Protein AF-A0A9P0N8M9-F1 (afdb_monomer)

Foldseek 3Di:
DFDKAEWEWFADDPPDWIKIKIDGQQFQKIKIATCVQVPPCVCVVPVPRDPVRIDIQPEGHPAGWGYWYADNQQKIWIFGQVQTFIKIARPVDRPYPVRIDTPGGDNPFRNHQNYWDWDQDPVRDTDIDTDHDNPVD

Nearest PDB structures (foldseek):
  5yyl-assembly1_A-2  TM=7.632E-01  e=1.002E-07  Apis mellifera
  5yyl-assembly1_B-2  TM=8.177E-01  e=3.629E-07  Apis mellifera
  7asd-assembly1_AA  TM=7.882E-01  e=1.567E-07  Apis mellifera
  6qsd-assembly1_A  TM=7.504E-01  e=6.116E-02  synthetic construct
  3wwa-assembly1_A  TM=5.735E-01  e=1.012E-01  unclassified

Structure (mmCIF, N/CA/C/O backbone):
data_AF-A0A9P0N8M9-F1
#
_entry.id   AF-A0A9P0N8M9-F1
#
loop_
_atom_site.group_PDB
_atom_site.id
_atom_site.type_symbol
_atom_site.label_atom_id
_atom_site.label_alt_id
_atom_site.label_comp_id
_atom_site.label_asym_id
_atom_site.label_entity_id
_atom_site.label_seq_id
_atom_site.pdbx_PDB_ins_code
_atom_site.Cartn_x
_atom_site.Cartn_y
_atom_site.Cartn_z
_atom_site.occupancy
_atom_site.B_iso_or_equiv
_atom_site.auth_seq_id
_atom_site.auth_comp_id
_atom_site.auth_asym_id
_atom_site.auth_atom_id
_atom_site.pdbx_PDB_model_num
ATOM 1 N N . MET A 1 1 ? 17.961 -6.846 11.652 1.00 49.44 1 MET A N 1
ATOM 2 C CA . MET A 1 1 ? 17.632 -6.355 10.301 1.00 49.44 1 MET A CA 1
ATOM 3 C C . MET A 1 1 ? 16.451 -7.186 9.853 1.00 49.44 1 MET A C 1
ATOM 5 O O . MET A 1 1 ? 16.606 -8.399 9.818 1.00 49.44 1 MET A O 1
ATOM 9 N N . ASP A 1 2 ? 15.280 -6.575 9.677 1.00 77.62 2 ASP A N 1
ATOM 10 C CA . ASP A 1 2 ? 14.119 -7.294 9.139 1.00 77.62 2 ASP A CA 1
ATOM 11 C C . ASP A 1 2 ? 14.121 -7.219 7.605 1.00 77.62 2 ASP A C 1
ATOM 13 O O . ASP A 1 2 ? 14.750 -6.324 7.030 1.00 77.62 2 ASP A O 1
ATOM 17 N N . GLY A 1 3 ? 13.477 -8.185 6.956 1.00 89.75 3 GLY A N 1
ATOM 18 C CA . GLY A 1 3 ? 13.357 -8.272 5.502 1.00 89.75 3 GLY A CA 1
ATOM 19 C C . GLY A 1 3 ? 12.191 -7.450 4.950 1.00 89.75 3 GLY A C 1
ATOM 20 O O . GLY A 1 3 ? 11.435 -6.825 5.691 1.00 89.75 3 GLY A O 1
ATOM 21 N N . VAL A 1 4 ? 12.036 -7.463 3.624 1.00 94.75 4 VAL A N 1
ATOM 22 C CA . VAL A 1 4 ? 10.835 -6.931 2.958 1.00 94.75 4 VAL A CA 1
ATOM 23 C C . VAL A 1 4 ? 9.612 -7.726 3.422 1.00 94.75 4 VAL A C 1
ATOM 25 O O . VAL A 1 4 ? 9.651 -8.957 3.421 1.00 94.75 4 VAL A O 1
ATOM 28 N N . LEU A 1 5 ? 8.539 -7.028 3.802 1.00 94.75 5 LEU A N 1
ATOM 29 C CA . LEU A 1 5 ? 7.301 -7.630 4.299 1.00 94.75 5 LEU A CA 1
ATOM 30 C C . LEU A 1 5 ? 6.072 -7.125 3.532 1.00 94.75 5 LEU A C 1
ATOM 32 O O . LEU A 1 5 ? 5.384 -7.919 2.890 1.00 94.75 5 LEU A O 1
ATOM 36 N N . GLY A 1 6 ? 5.790 -5.825 3.615 1.00 96.38 6 GLY A N 1
ATOM 37 C CA . GLY A 1 6 ? 4.656 -5.197 2.945 1.00 96.38 6 GLY A CA 1
ATOM 38 C C . GLY A 1 6 ? 4.944 -5.044 1.460 1.00 96.38 6 GLY A C 1
ATOM 39 O O . GLY A 1 6 ? 6.044 -4.631 1.095 1.00 96.38 6 GLY A O 1
ATOM 40 N N . MET A 1 7 ? 3.986 -5.430 0.615 1.00 98.12 7 MET A N 1
ATOM 41 C CA . MET A 1 7 ? 4.080 -5.297 -0.837 1.00 98.12 7 MET A CA 1
ATOM 42 C C . MET A 1 7 ? 2.705 -5.054 -1.461 1.00 98.12 7 MET A C 1
ATOM 44 O O . MET A 1 7 ? 1.783 -5.852 -1.257 1.00 98.12 7 MET A O 1
ATOM 48 N N . ALA A 1 8 ? 2.597 -4.043 -2.319 1.00 98.38 8 ALA A N 1
ATOM 49 C CA . ALA A 1 8 ? 1.410 -3.785 -3.126 1.00 98.38 8 ALA A CA 1
ATOM 50 C C . ALA A 1 8 ? 1.761 -3.422 -4.574 1.00 98.38 8 ALA A C 1
ATOM 52 O O . ALA A 1 8 ? 2.679 -2.657 -4.859 1.00 98.38 8 ALA A O 1
ATOM 53 N N . LEU A 1 9 ? 1.002 -3.966 -5.524 1.00 98.19 9 LEU A N 1
ATOM 54 C CA . LEU A 1 9 ? 1.148 -3.637 -6.941 1.00 98.19 9 LEU A CA 1
ATOM 55 C C . LEU A 1 9 ? 0.220 -2.485 -7.313 1.00 98.19 9 LEU A C 1
ATOM 57 O O . LEU A 1 9 ? -0.958 -2.513 -6.969 1.00 98.19 9 LEU A O 1
ATOM 61 N N . SER A 1 10 ? 0.726 -1.527 -8.088 1.00 98.25 10 SER A N 1
ATOM 62 C CA . SER A 1 10 ? -0.105 -0.493 -8.705 1.00 98.25 10 SER A CA 1
ATOM 63 C C . SER A 1 10 ? -1.195 -1.114 -9.596 1.00 98.25 10 SER A C 1
ATOM 65 O O . SER A 1 10 ? -1.011 -2.234 -10.102 1.00 98.25 10 SER A O 1
ATOM 67 N N . PRO A 1 11 ? -2.291 -0.389 -9.890 1.00 97.00 11 PRO A N 1
ATOM 68 C CA . PRO A 1 11 ? -3.354 -0.915 -10.735 1.00 97.00 11 PRO A CA 1
ATOM 69 C C . PRO A 1 11 ? -2.828 -1.330 -12.110 1.00 97.00 11 PRO A C 1
ATOM 71 O O . PRO A 1 11 ? -1.945 -0.686 -12.694 1.00 97.00 11 PRO A O 1
ATOM 74 N N . TYR A 1 12 ? -3.381 -2.417 -12.641 1.00 94.56 12 TYR A N 1
ATOM 75 C CA . TYR A 1 12 ? -3.046 -2.873 -13.981 1.00 94.56 12 TYR A CA 1
ATOM 76 C C . TYR A 1 12 ? -3.672 -1.956 -15.032 1.00 94.56 12 TYR A C 1
ATOM 78 O O . TYR A 1 12 ? -4.881 -1.744 -15.045 1.00 94.56 12 TYR A O 1
ATOM 86 N N . HIS A 1 13 ? -2.841 -1.476 -15.952 1.00 92.81 13 HIS A N 1
ATOM 87 C CA . HIS A 1 13 ? -3.271 -0.724 -17.121 1.00 92.81 13 HIS A CA 1
ATOM 88 C C . HIS A 1 13 ? -2.747 -1.441 -18.372 1.00 92.81 13 HIS A C 1
ATOM 90 O O . HIS A 1 13 ? -1.535 -1.661 -18.466 1.00 92.81 13 HIS A O 1
ATOM 96 N N . PRO A 1 14 ? -3.610 -1.817 -19.336 1.00 94.38 14 PRO A N 1
ATOM 97 C CA . PRO A 1 14 ? -3.173 -2.487 -20.556 1.00 94.38 14 PRO A CA 1
ATOM 98 C C . PRO A 1 14 ? -2.041 -1.731 -21.261 1.00 94.38 14 PRO A C 1
ATOM 100 O O . PRO A 1 14 ? -2.126 -0.523 -21.481 1.00 94.38 14 PRO A O 1
ATOM 103 N N . GLY A 1 15 ? -0.969 -2.448 -21.603 1.00 92.06 15 GLY A N 1
ATOM 104 C CA . GLY A 1 15 ? 0.199 -1.882 -22.286 1.00 92.06 15 GLY A CA 1
ATOM 105 C C . GLY A 1 15 ? 1.139 -1.046 -21.408 1.00 92.06 15 GLY A C 1
ATOM 106 O O . GLY A 1 15 ? 2.068 -0.450 -21.947 1.00 92.06 15 GLY A O 1
ATOM 107 N N . ARG A 1 16 ? 0.932 -0.992 -20.085 1.00 93.25 16 ARG A N 1
ATOM 108 C CA . ARG A 1 16 ? 1.842 -0.328 -19.141 1.00 93.25 16 ARG A CA 1
ATOM 109 C C . ARG A 1 16 ? 2.391 -1.312 -18.118 1.00 93.25 16 ARG A C 1
ATOM 111 O O . ARG A 1 16 ? 1.686 -2.209 -17.654 1.00 93.25 16 ARG A O 1
ATOM 118 N N . ASP A 1 17 ? 3.644 -1.101 -17.740 1.00 94.75 17 ASP A N 1
ATOM 119 C CA . ASP A 1 17 ? 4.226 -1.793 -16.600 1.00 94.75 17 ASP A CA 1
ATOM 120 C C . ASP A 1 17 ? 3.635 -1.280 -15.289 1.00 94.75 17 ASP A C 1
ATOM 122 O O . ASP A 1 17 ? 3.113 -0.167 -15.201 1.00 94.75 17 ASP A O 1
ATOM 126 N N . ARG A 1 18 ? 3.708 -2.127 -14.263 1.00 96.50 18 ARG A N 1
ATOM 127 C CA . ARG A 1 18 ? 3.244 -1.797 -12.917 1.00 96.50 18 ARG A CA 1
ATOM 128 C C . ARG A 1 18 ? 4.408 -1.394 -12.035 1.00 96.50 18 ARG A C 1
ATOM 130 O O . ARG A 1 18 ? 5.541 -1.828 -12.256 1.00 96.50 18 ARG A O 1
ATOM 137 N N . PHE A 1 19 ? 4.096 -0.648 -10.994 1.00 98.12 19 PHE A N 1
ATOM 138 C CA . PHE A 1 19 ? 4.995 -0.408 -9.883 1.00 98.12 19 PHE A CA 1
ATOM 139 C C . PHE A 1 19 ? 4.702 -1.398 -8.759 1.00 98.12 19 PHE A C 1
ATOM 141 O O . PHE A 1 19 ? 3.542 -1.725 -8.506 1.00 98.12 19 PHE A O 1
ATOM 148 N N . LEU A 1 20 ? 5.753 -1.901 -8.120 1.00 98.44 20 LEU A N 1
ATOM 149 C CA . LEU A 1 20 ? 5.670 -2.625 -6.859 1.00 98.44 20 LEU A CA 1
ATOM 150 C C . LEU A 1 20 ? 6.102 -1.666 -5.755 1.00 98.44 20 LEU A C 1
ATOM 152 O O . LEU A 1 20 ? 7.248 -1.220 -5.763 1.00 98.44 20 LEU A O 1
ATOM 156 N N . TYR A 1 21 ? 5.184 -1.365 -4.848 1.00 98.56 21 TYR A N 1
ATOM 157 C CA . TYR A 1 21 ? 5.460 -0.695 -3.585 1.00 98.56 21 TYR A CA 1
ATOM 158 C C . TYR A 1 21 ? 5.847 -1.742 -2.552 1.00 98.56 21 TYR A C 1
ATOM 160 O O . TYR A 1 21 ? 5.346 -2.870 -2.633 1.00 98.56 21 TYR A O 1
ATOM 168 N N . PHE A 1 22 ? 6.794 -1.413 -1.676 1.00 98.25 22 PHE A N 1
ATOM 169 C CA . PHE A 1 22 ? 7.238 -2.331 -0.642 1.00 98.25 22 PHE A CA 1
ATOM 170 C C . PHE A 1 22 ? 8.021 -1.663 0.491 1.00 98.25 22 PHE A C 1
ATOM 172 O O . PHE A 1 22 ? 8.782 -0.710 0.297 1.00 98.25 22 PHE A O 1
ATOM 179 N N . HIS A 1 23 ? 7.958 -2.278 1.668 1.00 97.88 23 HIS A N 1
ATOM 180 C CA . HIS A 1 23 ? 8.712 -1.874 2.851 1.00 97.88 23 HIS A CA 1
ATOM 181 C C . HIS A 1 23 ? 9.050 -3.076 3.740 1.00 97.88 23 HIS A C 1
ATOM 183 O O . HIS A 1 23 ? 8.468 -4.158 3.623 1.00 97.88 23 HIS A O 1
ATOM 189 N N . SER A 1 24 ? 10.021 -2.899 4.637 1.00 97.06 24 SER A N 1
ATOM 190 C CA . SER A 1 24 ? 10.241 -3.828 5.748 1.00 97.06 24 SER A CA 1
ATOM 191 C C . SER A 1 24 ? 9.369 -3.445 6.939 1.00 97.06 24 SER A C 1
ATOM 193 O O . SER A 1 24 ? 8.985 -2.286 7.083 1.00 97.06 24 SER A O 1
ATOM 195 N N . LEU A 1 25 ? 9.102 -4.401 7.831 1.00 94.62 25 LEU A N 1
ATOM 196 C CA . LEU A 1 25 ? 8.305 -4.143 9.033 1.00 94.62 25 LEU A CA 1
ATOM 197 C C . LEU A 1 25 ? 8.919 -3.061 9.926 1.00 94.62 25 LEU A C 1
ATOM 199 O O . LEU A 1 25 ? 8.214 -2.273 10.539 1.00 94.62 25 LEU A O 1
ATOM 203 N N . ALA A 1 26 ? 10.248 -3.031 10.018 1.00 92.81 26 ALA A N 1
ATOM 204 C CA . ALA A 1 26 ? 10.972 -2.080 10.854 1.00 92.81 26 ALA A CA 1
ATOM 205 C C . ALA A 1 26 ? 11.113 -0.686 10.212 1.00 92.81 26 ALA A C 1
ATOM 207 O O . ALA A 1 26 ? 11.653 0.214 10.858 1.00 92.81 26 ALA A O 1
ATOM 208 N N . ALA A 1 27 ? 10.670 -0.503 8.963 1.00 93.44 27 ALA A N 1
ATOM 209 C CA . ALA A 1 27 ? 10.790 0.751 8.235 1.00 93.44 27 ALA A CA 1
ATOM 210 C C . ALA A 1 27 ? 9.520 1.606 8.328 1.00 93.44 27 ALA A C 1
ATOM 212 O O . ALA A 1 27 ? 8.388 1.130 8.269 1.00 93.44 27 ALA A O 1
ATOM 213 N N . THR A 1 28 ? 9.741 2.910 8.417 1.00 96.69 28 THR A N 1
ATOM 214 C CA . THR A 1 28 ? 8.736 3.970 8.264 1.00 96.69 28 THR A CA 1
ATOM 215 C C . THR A 1 28 ? 8.724 4.537 6.842 1.00 96.69 28 THR A C 1
ATOM 217 O O . THR A 1 28 ? 7.751 5.181 6.443 1.00 96.69 28 THR A O 1
ATOM 220 N N . THR A 1 29 ? 9.770 4.260 6.059 1.00 96.94 29 THR A N 1
ATOM 221 C CA . THR A 1 29 ? 9.858 4.571 4.630 1.00 96.94 29 THR A CA 1
ATOM 222 C C . THR A 1 29 ? 8.973 3.644 3.799 1.00 96.94 29 THR A C 1
ATOM 224 O O . THR A 1 29 ? 8.600 2.547 4.224 1.00 96.94 29 THR A O 1
ATOM 227 N N . GLU A 1 30 ? 8.655 4.097 2.591 1.00 98.12 30 GLU A N 1
ATOM 228 C CA . GLU A 1 30 ? 8.053 3.291 1.534 1.00 98.12 30 GLU A CA 1
ATOM 229 C C . GLU A 1 30 ? 9.007 3.290 0.339 1.00 98.12 30 GLU A C 1
ATOM 231 O O . GLU A 1 30 ? 9.705 4.281 0.091 1.00 98.12 30 GLU A O 1
ATOM 236 N N . ASN A 1 31 ? 9.057 2.184 -0.395 1.00 97.81 31 ASN A N 1
ATOM 237 C CA . ASN A 1 31 ? 9.890 2.057 -1.585 1.00 97.81 31 ASN A CA 1
ATOM 238 C C . ASN A 1 31 ? 9.018 1.708 -2.781 1.00 97.81 31 ASN A C 1
ATOM 240 O O . ASN A 1 31 ? 7.944 1.131 -2.632 1.00 97.81 31 ASN A O 1
ATOM 244 N N . VAL A 1 32 ? 9.489 2.027 -3.981 1.00 98.06 32 VAL A N 1
ATOM 245 C CA . VAL A 1 32 ? 8.808 1.662 -5.217 1.00 98.06 32 VAL A CA 1
ATOM 246 C C . VAL A 1 32 ? 9.807 1.274 -6.298 1.00 98.06 32 VAL A C 1
ATOM 248 O O . VAL A 1 32 ? 10.863 1.884 -6.455 1.00 98.06 32 VAL A O 1
ATOM 251 N N . VAL A 1 33 ? 9.467 0.242 -7.066 1.00 97.19 33 VAL A N 1
ATOM 252 C CA . VAL A 1 33 ? 10.267 -0.239 -8.196 1.00 97.19 33 VAL A CA 1
ATOM 253 C C . VAL A 1 33 ? 9.370 -0.554 -9.386 1.00 97.19 33 VAL A C 1
ATOM 255 O O . VAL A 1 33 ? 8.259 -1.070 -9.237 1.00 97.19 33 VAL A O 1
ATOM 258 N N . ASN A 1 34 ? 9.843 -0.265 -10.599 1.00 96.50 34 ASN A N 1
ATOM 259 C CA . ASN A 1 34 ? 9.150 -0.705 -11.805 1.00 96.50 34 ASN A CA 1
ATOM 260 C C . ASN A 1 34 ? 9.293 -2.231 -11.955 1.00 96.50 34 ASN A C 1
ATOM 262 O O . ASN A 1 34 ? 10.398 -2.772 -12.005 1.00 96.50 34 ASN A O 1
ATOM 266 N N . THR A 1 35 ? 8.172 -2.941 -12.083 1.00 96.19 35 THR A N 1
ATOM 267 C CA . THR A 1 35 ? 8.145 -4.408 -12.228 1.00 96.19 35 THR A CA 1
ATOM 268 C C . THR A 1 35 ? 8.859 -4.928 -13.480 1.00 96.19 35 THR A C 1
ATOM 270 O O . THR A 1 35 ? 9.140 -6.122 -13.567 1.00 96.19 35 THR A O 1
ATOM 273 N N . MET A 1 36 ? 9.162 -4.084 -14.469 1.00 93.81 36 MET A N 1
ATOM 274 C CA . MET A 1 36 ? 10.054 -4.426 -15.582 1.00 93.81 36 MET A CA 1
ATOM 275 C C . MET A 1 36 ? 11.461 -4.794 -15.093 1.00 93.81 36 MET A C 1
ATOM 277 O O . MET A 1 36 ? 12.023 -5.771 -15.581 1.00 93.81 36 MET A O 1
ATOM 281 N N . VAL A 1 37 ? 11.990 -4.080 -14.093 1.00 93.50 37 VAL A N 1
ATOM 282 C CA . VAL A 1 37 ? 13.298 -4.377 -13.488 1.00 93.50 37 VAL A CA 1
ATOM 283 C C . VAL A 1 37 ? 13.269 -5.769 -12.855 1.00 93.50 37 VAL A C 1
ATOM 285 O O . VAL A 1 37 ? 14.131 -6.597 -13.128 1.00 93.50 37 VAL A O 1
ATOM 288 N N . LEU A 1 38 ? 12.220 -6.069 -12.083 1.00 92.12 38 LEU A N 1
ATOM 289 C CA . LEU A 1 38 ? 12.075 -7.351 -11.382 1.00 92.12 38 LEU A CA 1
ATOM 290 C C . LEU A 1 38 ? 11.887 -8.550 -12.324 1.00 92.12 38 LEU A C 1
ATOM 292 O O . LEU A 1 38 ? 12.253 -9.668 -11.980 1.00 92.12 38 LEU A O 1
ATOM 296 N N . ARG A 1 39 ? 11.302 -8.335 -13.508 1.00 92.25 39 ARG A N 1
ATOM 297 C CA . ARG A 1 39 ? 11.060 -9.389 -14.511 1.00 92.25 39 ARG A CA 1
ATOM 298 C C . ARG A 1 39 ? 12.252 -9.636 -15.434 1.00 92.25 39 ARG A C 1
ATOM 300 O O . ARG A 1 39 ? 12.191 -10.539 -16.269 1.00 92.25 39 ARG A O 1
ATOM 307 N N . ASN A 1 40 ? 13.315 -8.842 -15.333 1.00 91.19 40 ASN A N 1
ATOM 308 C CA . ASN A 1 40 ? 14.489 -9.028 -16.168 1.00 91.19 40 ASN A CA 1
ATOM 309 C C . ASN A 1 40 ? 15.366 -10.175 -15.636 1.00 91.19 40 ASN A C 1
ATOM 311 O O . ASN A 1 40 ? 16.179 -10.013 -14.726 1.00 91.19 40 ASN A O 1
ATOM 315 N N . ASN A 1 41 ? 15.236 -11.343 -16.264 1.00 89.50 41 ASN A N 1
ATOM 316 C CA . ASN A 1 41 ? 15.952 -12.557 -15.872 1.00 89.50 41 ASN A CA 1
A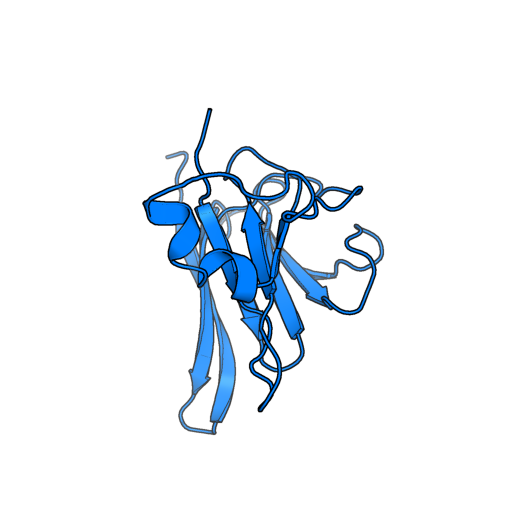TOM 317 C C . ASN A 1 41 ? 17.480 -12.470 -16.037 1.00 89.50 41 ASN A C 1
ATOM 319 O O . ASN A 1 41 ? 18.183 -13.329 -15.504 1.00 89.50 41 ASN A O 1
ATOM 323 N N . SER A 1 42 ? 18.024 -11.461 -16.737 1.00 88.94 42 SER A N 1
ATOM 324 C CA . SER A 1 42 ? 19.482 -11.291 -16.830 1.00 88.94 42 SER A CA 1
ATOM 325 C C . SER A 1 42 ? 20.126 -11.125 -15.450 1.00 88.94 42 SER A C 1
ATOM 327 O O . SER A 1 42 ? 21.252 -11.579 -15.244 1.00 88.94 42 SER A O 1
ATOM 329 N N . TYR A 1 43 ? 19.392 -10.551 -14.491 1.00 88.00 43 TYR A N 1
ATOM 330 C CA . TYR A 1 43 ? 19.868 -10.324 -13.127 1.00 88.00 43 TYR A CA 1
ATOM 331 C C . TYR A 1 43 ? 20.074 -11.605 -12.311 1.00 88.00 43 TYR A C 1
ATOM 333 O O . TYR A 1 43 ? 20.811 -11.575 -11.331 1.00 88.00 43 TYR A O 1
ATOM 341 N N . ILE A 1 44 ? 19.494 -12.740 -12.726 1.00 84.12 44 ILE A N 1
ATOM 342 C CA . ILE A 1 44 ? 19.710 -14.041 -12.069 1.00 84.12 44 ILE A CA 1
ATOM 343 C C . ILE A 1 44 ? 21.167 -14.490 -12.235 1.00 84.12 44 ILE A C 1
ATOM 345 O O . ILE A 1 44 ? 21.777 -14.997 -11.298 1.00 84.12 44 ILE A O 1
ATOM 349 N N . ASN A 1 45 ? 21.723 -14.296 -13.433 1.00 84.75 45 ASN A N 1
ATOM 350 C CA . ASN A 1 45 ? 23.070 -14.757 -13.778 1.00 84.75 45 ASN A CA 1
ATOM 351 C C . ASN A 1 45 ? 24.132 -13.668 -13.574 1.00 84.75 45 ASN A C 1
ATOM 353 O O . ASN A 1 45 ? 25.300 -13.979 -13.356 1.00 84.75 45 ASN A O 1
ATOM 357 N N . ALA A 1 46 ? 23.732 -12.398 -13.664 1.00 81.75 46 ALA A N 1
ATOM 358 C CA . ALA A 1 46 ? 24.597 -11.242 -13.481 1.00 81.75 46 ALA A CA 1
ATOM 359 C C . ALA A 1 46 ? 23.845 -10.164 -12.682 1.00 81.75 46 ALA A C 1
ATOM 361 O O . ALA A 1 46 ? 23.171 -9.319 -13.279 1.00 81.75 46 ALA A O 1
ATOM 362 N N . PRO A 1 47 ? 23.924 -10.184 -11.339 1.00 75.88 47 PRO A N 1
ATOM 363 C CA . PRO A 1 47 ? 23.236 -9.223 -10.484 1.00 75.88 47 PRO A CA 1
ATOM 364 C C . PRO A 1 47 ? 23.943 -7.860 -10.529 1.00 75.88 47 PRO A C 1
ATOM 366 O O . PRO A 1 47 ? 24.631 -7.458 -9.597 1.00 75.88 47 PRO A O 1
ATOM 369 N N . SER A 1 48 ? 23.792 -7.146 -11.643 1.00 79.56 48 SER A N 1
ATOM 370 C CA . SER A 1 48 ? 24.188 -5.746 -11.805 1.00 79.56 48 SER A CA 1
ATOM 371 C C . SER A 1 48 ? 22.933 -4.905 -12.034 1.00 79.56 48 SER A C 1
ATOM 373 O O . SER A 1 48 ? 22.647 -4.467 -13.152 1.00 79.56 48 SER A O 1
ATOM 375 N N . ILE A 1 49 ? 22.126 -4.765 -10.985 1.00 80.75 49 ILE A N 1
ATOM 376 C CA . ILE A 1 49 ? 20.970 -3.868 -11.004 1.00 80.75 49 ILE A CA 1
ATOM 377 C C . ILE A 1 49 ? 21.491 -2.450 -10.780 1.00 80.75 49 ILE A C 1
ATOM 379 O O . ILE A 1 49 ? 22.380 -2.240 -9.954 1.00 80.75 49 ILE A O 1
ATOM 383 N N . ASP A 1 50 ? 20.954 -1.500 -11.539 1.00 83.69 50 ASP A N 1
ATOM 384 C CA . ASP A 1 50 ? 21.173 -0.080 -11.289 1.00 83.69 50 ASP A CA 1
ATOM 385 C C . ASP A 1 50 ? 20.757 0.241 -9.838 1.00 83.69 50 ASP A C 1
ATOM 387 O O . ASP A 1 50 ? 19.602 -0.019 -9.488 1.00 83.69 50 ASP A O 1
ATOM 391 N N . PRO A 1 51 ? 21.656 0.754 -8.976 1.00 81.88 51 PRO A N 1
ATOM 392 C CA . PRO A 1 51 ? 21.310 1.123 -7.604 1.00 81.88 51 PRO A CA 1
ATOM 393 C C . PRO A 1 51 ? 20.105 2.068 -7.515 1.00 81.88 51 PRO A C 1
ATOM 395 O O . PRO A 1 51 ? 19.363 2.007 -6.537 1.00 81.88 51 PRO A O 1
ATOM 398 N N . ASP A 1 52 ? 19.871 2.869 -8.558 1.00 87.12 52 ASP A N 1
ATOM 399 C CA . ASP A 1 52 ? 18.777 3.839 -8.631 1.00 87.12 52 ASP A CA 1
ATOM 400 C C . ASP A 1 52 ? 17.463 3.231 -9.163 1.00 87.12 52 ASP A C 1
ATOM 402 O O . ASP A 1 52 ? 16.454 3.923 -9.311 1.00 87.12 52 ASP A O 1
ATOM 406 N N . ALA A 1 53 ? 1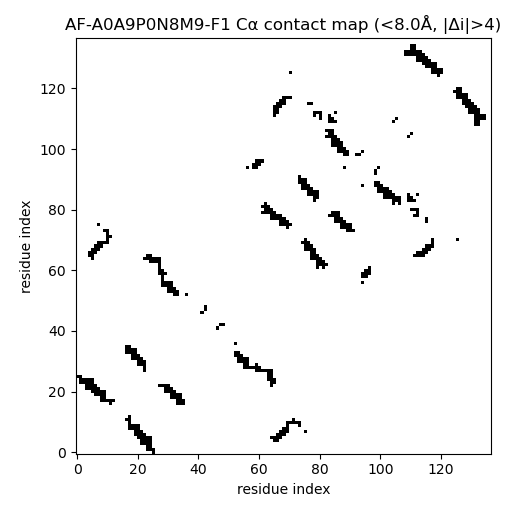7.426 1.920 -9.438 1.00 91.62 53 ALA A N 1
ATOM 407 C CA . ALA A 1 53 ? 16.217 1.238 -9.903 1.00 91.62 53 ALA A CA 1
ATOM 408 C C . ALA A 1 53 ? 15.103 1.185 -8.842 1.00 91.62 53 ALA A C 1
ATOM 410 O O . ALA A 1 53 ? 13.928 1.026 -9.190 1.00 91.62 53 ALA A O 1
ATOM 411 N N . ILE A 1 54 ? 15.467 1.286 -7.561 1.00 95.00 54 ILE A N 1
ATOM 412 C CA . ILE A 1 54 ? 14.536 1.373 -6.437 1.00 95.00 54 ILE A CA 1
ATOM 413 C C . ILE A 1 54 ? 14.485 2.827 -5.986 1.00 95.00 54 ILE A C 1
ATOM 415 O O . ILE A 1 54 ? 15.487 3.394 -5.557 1.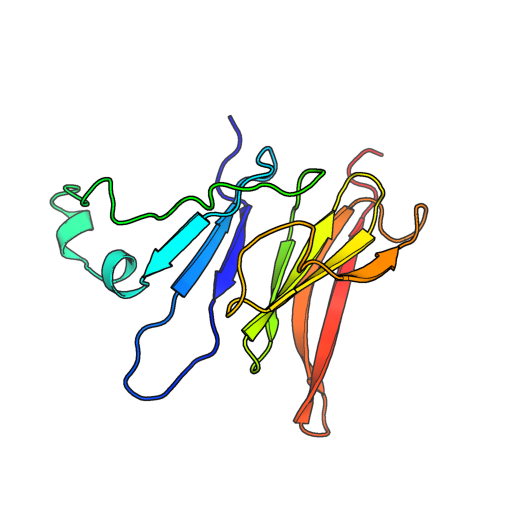00 95.00 54 ILE A O 1
ATOM 419 N N . TYR A 1 55 ? 13.293 3.409 -6.026 1.00 96.81 55 TYR A N 1
ATOM 420 C CA . TYR A 1 55 ? 13.054 4.733 -5.479 1.00 96.81 55 TYR A CA 1
ATOM 421 C C . TYR A 1 55 ? 12.562 4.620 -4.036 1.00 96.81 55 TYR A C 1
ATOM 423 O O . TYR A 1 55 ? 11.569 3.942 -3.765 1.00 96.81 55 TYR A O 1
ATOM 431 N N . VAL A 1 56 ? 13.241 5.307 -3.119 1.00 97.06 56 VAL A N 1
ATOM 432 C CA . VAL A 1 56 ? 12.829 5.446 -1.716 1.00 97.06 56 VAL A CA 1
ATOM 433 C C . VAL A 1 56 ? 12.122 6.786 -1.562 1.00 97.06 56 VAL A C 1
ATOM 435 O O . VAL A 1 56 ? 12.688 7.825 -1.914 1.00 97.06 56 VAL A O 1
ATOM 438 N N . PHE A 1 57 ? 10.894 6.788 -1.043 1.00 97.75 57 PHE A N 1
ATOM 439 C CA . PHE A 1 57 ? 10.189 8.045 -0.802 1.00 97.75 57 PHE A CA 1
ATOM 440 C C . PHE A 1 57 ? 10.927 8.876 0.268 1.00 97.75 57 PHE A C 1
ATOM 442 O O . PHE A 1 57 ? 11.349 8.329 1.285 1.00 97.75 57 PHE A O 1
ATOM 449 N N . PRO A 1 58 ? 11.084 10.201 0.074 1.00 97.19 58 PRO A N 1
ATOM 450 C CA . PRO A 1 58 ? 11.885 11.046 0.967 1.00 97.19 58 PRO A CA 1
ATOM 451 C C . PRO A 1 58 ? 11.190 11.377 2.294 1.00 97.19 58 PRO A C 1
ATOM 453 O O . PRO A 1 58 ? 11.821 11.897 3.211 1.00 97.19 58 PRO A O 1
ATOM 456 N N . LYS A 1 59 ? 9.879 11.142 2.375 1.00 97.94 59 LYS A N 1
ATOM 457 C CA . LYS A 1 59 ? 9.057 11.328 3.571 1.00 97.94 59 LYS A CA 1
ATOM 458 C C . LYS A 1 59 ? 8.598 9.967 4.078 1.00 97.94 59 LYS A C 1
ATOM 460 O O . LYS A 1 59 ? 8.564 8.988 3.337 1.00 97.94 59 LYS A O 1
ATOM 465 N N . GLU A 1 60 ? 8.213 9.933 5.344 1.00 97.69 60 GLU A N 1
ATOM 466 C CA . GLU A 1 60 ? 7.954 8.698 6.073 1.00 97.69 60 GLU A CA 1
ATOM 467 C C . GLU A 1 60 ? 6.571 8.700 6.726 1.00 97.69 60 GLU A C 1
ATOM 469 O O . GLU A 1 60 ? 5.952 9.747 6.947 1.00 97.69 60 GLU A O 1
ATOM 474 N N . ARG A 1 61 ? 6.096 7.499 7.058 1.00 97.31 61 ARG A N 1
ATOM 475 C CA . ARG A 1 61 ? 4.969 7.295 7.972 1.00 97.31 61 ARG A CA 1
ATOM 476 C C . ARG A 1 61 ? 5.360 7.684 9.398 1.00 97.31 61 ARG A C 1
ATOM 478 O O . ARG A 1 61 ? 6.534 7.706 9.751 1.00 97.31 61 ARG A O 1
ATOM 485 N N . SER A 1 62 ? 4.360 7.944 10.240 1.00 96.75 62 SER A N 1
ATOM 486 C CA . SER A 1 62 ? 4.578 8.228 11.666 1.00 96.75 62 SER A CA 1
ATOM 487 C C . SER A 1 62 ? 4.990 6.997 12.476 1.00 96.75 62 SER A C 1
ATOM 489 O O . SER A 1 62 ? 5.605 7.145 13.527 1.00 96.75 62 SER A O 1
ATOM 491 N N . SER A 1 63 ? 4.648 5.798 12.005 1.00 96.62 63 SER A N 1
ATOM 492 C CA . SER A 1 63 ? 5.035 4.523 12.607 1.00 96.62 63 SER A CA 1
ATOM 493 C C . SER A 1 63 ? 5.137 3.428 11.545 1.00 96.62 63 SER A C 1
ATOM 495 O O . SER A 1 63 ? 4.849 3.640 10.363 1.00 96.62 63 SER A O 1
ATOM 497 N N . GLN A 1 64 ? 5.624 2.269 11.973 1.00 96.06 64 GLN A N 1
ATOM 498 C CA . GLN A 1 64 ? 5.824 1.087 11.151 1.00 96.06 64 GLN A CA 1
ATOM 499 C C . GLN A 1 64 ? 4.506 0.568 10.568 1.00 96.06 64 GLN A C 1
ATOM 501 O O . GLN A 1 64 ? 3.431 0.765 11.140 1.00 96.06 64 GLN A O 1
ATOM 506 N N . SER A 1 65 ? 4.621 -0.144 9.449 1.00 95.88 65 SER A N 1
ATOM 507 C CA . SER A 1 65 ? 3.510 -0.786 8.752 1.00 95.88 65 SER A CA 1
ATOM 508 C C . SER A 1 65 ? 3.843 -2.238 8.431 1.00 95.88 65 SER A C 1
ATOM 510 O O . SER A 1 65 ? 5.006 -2.592 8.242 1.00 95.88 65 SER A O 1
ATOM 512 N N . ALA A 1 66 ? 2.811 -3.081 8.415 1.00 95.31 66 ALA A N 1
ATOM 513 C CA . ALA A 1 66 ? 2.932 -4.502 8.118 1.00 95.31 66 ALA A CA 1
ATOM 514 C C . ALA A 1 66 ? 2.406 -4.824 6.715 1.00 95.31 66 ALA A C 1
ATOM 516 O O . ALA A 1 66 ? 3.178 -4.907 5.765 1.00 95.31 66 ALA A O 1
ATOM 517 N N . ALA A 1 67 ? 1.094 -5.023 6.577 1.00 96.81 67 ALA A N 1
ATOM 518 C CA . ALA A 1 67 ? 0.478 -5.317 5.292 1.00 96.81 67 ALA A CA 1
ATOM 519 C C . ALA A 1 67 ? -0.080 -4.060 4.614 1.00 96.81 67 ALA A C 1
ATOM 521 O O . ALA A 1 67 ? -0.574 -3.137 5.263 1.00 96.81 67 ALA A O 1
ATOM 522 N N . GLU A 1 68 ? -0.057 -4.085 3.284 1.00 98.44 68 GLU A N 1
ATOM 523 C CA . GLU A 1 68 ? -0.606 -3.045 2.419 1.00 98.44 68 GLU A CA 1
ATOM 524 C C . GLU A 1 68 ? -1.311 -3.651 1.197 1.00 98.44 68 GLU A C 1
ATOM 526 O O . GLU A 1 68 ? -1.062 -4.798 0.810 1.00 98.44 68 GLU A O 1
ATOM 531 N N . ALA A 1 69 ? -2.216 -2.885 0.592 1.00 98.69 69 ALA A N 1
ATOM 532 C CA . ALA A 1 69 ? -2.852 -3.220 -0.679 1.00 98.69 69 ALA A CA 1
ATOM 533 C C . ALA A 1 69 ? -3.219 -1.948 -1.449 1.00 98.69 69 ALA A C 1
ATOM 535 O O . ALA A 1 69 ? -3.460 -0.912 -0.842 1.00 98.69 69 ALA A O 1
ATOM 536 N N . ILE A 1 70 ? -3.294 -2.032 -2.777 1.00 98.81 70 ILE A N 1
ATOM 537 C CA . ILE A 1 70 ? -3.718 -0.925 -3.642 1.00 98.81 70 ILE A CA 1
ATOM 538 C C . ILE A 1 70 ? -4.999 -1.330 -4.379 1.00 98.81 70 ILE A C 1
ATOM 540 O O . ILE A 1 70 ? -5.083 -2.445 -4.898 1.00 98.81 70 ILE A O 1
ATOM 544 N N . ASP A 1 71 ? -5.992 -0.440 -4.391 1.00 98.38 71 ASP A N 1
ATOM 545 C CA . ASP A 1 71 ? -7.260 -0.613 -5.115 1.00 98.38 71 ASP A CA 1
ATOM 546 C C . ASP A 1 71 ? -7.115 -0.341 -6.625 1.00 98.38 71 ASP A C 1
ATOM 548 O O . ASP A 1 71 ? -6.043 0.042 -7.097 1.00 98.38 71 ASP A O 1
ATOM 552 N N . ARG A 1 72 ? -8.181 -0.497 -7.425 1.00 97.00 72 ARG A N 1
ATOM 553 C CA . ARG A 1 72 ? -8.103 -0.210 -8.876 1.00 97.00 72 ARG A CA 1
ATOM 554 C C . ARG A 1 72 ? -7.867 1.262 -9.221 1.00 97.00 72 ARG A C 1
ATOM 556 O O . ARG A 1 72 ? -7.465 1.553 -10.345 1.00 97.00 72 ARG A O 1
ATOM 563 N N . ASN A 1 73 ? -8.153 2.175 -8.297 1.00 97.00 73 ASN A N 1
ATOM 564 C CA . ASN A 1 73 ? -8.035 3.619 -8.493 1.00 97.00 73 ASN A CA 1
ATOM 565 C C . ASN A 1 73 ? -6.637 4.141 -8.131 1.00 97.00 73 ASN A C 1
ATOM 567 O O . ASN A 1 73 ? -6.345 5.313 -8.364 1.00 97.00 73 ASN A O 1
ATOM 571 N N . GLY A 1 74 ? -5.763 3.284 -7.596 1.00 98.25 74 GLY A N 1
ATOM 572 C CA . GLY A 1 74 ? -4.427 3.667 -7.154 1.00 98.25 74 GLY A CA 1
ATOM 573 C C . GLY A 1 74 ? -4.392 4.215 -5.728 1.00 98.25 74 GLY A C 1
ATOM 574 O O . GLY A 1 74 ? -3.429 4.894 -5.371 1.00 98.25 74 GLY A O 1
ATOM 575 N N . THR A 1 75 ? -5.404 3.929 -4.911 1.00 98.75 75 THR A N 1
ATOM 576 C CA . THR A 1 75 ? -5.391 4.201 -3.473 1.00 98.75 75 THR A CA 1
ATOM 577 C C . THR A 1 75 ? -4.720 3.039 -2.754 1.00 98.75 75 THR A C 1
ATOM 579 O O . THR A 1 75 ? -5.206 1.910 -2.792 1.00 98.75 75 THR A O 1
ATOM 582 N N . MET A 1 76 ? -3.601 3.311 -2.092 1.00 98.81 76 MET A N 1
ATOM 583 C CA . MET A 1 76 ? -2.952 2.381 -1.179 1.00 98.81 76 MET A CA 1
ATOM 584 C C . MET A 1 76 ? -3.631 2.434 0.187 1.00 98.81 76 MET A C 1
ATOM 586 O O . MET A 1 76 ? -3.907 3.519 0.685 1.00 98.81 76 MET A O 1
ATOM 590 N N . TYR A 1 77 ? -3.831 1.276 0.804 1.00 98.75 77 TYR A N 1
ATOM 591 C CA . TYR A 1 77 ? -4.299 1.092 2.172 1.00 98.75 77 TYR A CA 1
ATOM 592 C C . TYR A 1 77 ? -3.225 0.353 2.958 1.00 98.75 77 TYR A C 1
ATOM 594 O O . TYR A 1 77 ? -2.739 -0.681 2.498 1.00 98.75 77 TYR A O 1
ATOM 602 N N . PHE A 1 78 ? -2.870 0.859 4.133 1.00 98.25 78 PHE A N 1
ATOM 603 C CA . PHE A 1 78 ? -1.823 0.288 4.979 1.00 98.25 78 PHE A CA 1
ATOM 604 C C . PHE A 1 78 ? -2.145 0.506 6.458 1.00 98.25 78 PHE A C 1
ATOM 606 O O . PHE A 1 78 ? -2.821 1.469 6.827 1.00 98.25 78 PHE A O 1
ATOM 613 N N . GLY A 1 79 ? -1.684 -0.410 7.309 1.00 96.69 79 GLY A N 1
ATOM 614 C CA . GLY A 1 79 ? -1.872 -0.313 8.755 1.00 96.69 79 GLY A CA 1
ATOM 615 C C . GLY A 1 79 ? -0.692 0.364 9.445 1.00 96.69 79 GLY A C 1
ATOM 616 O O . GLY A 1 79 ? 0.442 -0.043 9.229 1.00 96.69 79 GLY A O 1
ATOM 617 N N . LEU A 1 80 ? -0.948 1.350 10.300 1.00 96.38 80 LEU A N 1
ATOM 618 C CA . LEU A 1 80 ? 0.027 1.897 11.242 1.00 96.38 80 LEU A CA 1
ATOM 619 C C . LEU A 1 80 ? -0.010 1.128 12.562 1.00 96.38 80 LEU A C 1
ATOM 621 O O . LEU A 1 80 ? -1.084 0.755 13.033 1.00 96.38 80 LEU A O 1
ATOM 625 N N . MET A 1 81 ? 1.156 0.939 13.179 1.00 94.81 81 MET A N 1
ATOM 626 C CA . MET A 1 81 ? 1.263 0.297 14.496 1.00 94.81 81 MET A CA 1
ATOM 627 C C . MET A 1 81 ? 1.006 1.242 15.667 1.00 94.81 81 MET A C 1
ATOM 629 O O . MET A 1 81 ? 0.527 0.798 16.706 1.00 94.81 81 MET A O 1
ATOM 633 N N . ASP A 1 82 ? 1.345 2.524 15.522 1.00 94.38 82 ASP A N 1
ATOM 634 C CA . ASP A 1 82 ? 1.208 3.510 16.596 1.00 94.38 82 ASP A CA 1
ATOM 635 C C . ASP A 1 82 ? 0.796 4.898 16.060 1.00 94.38 82 ASP A C 1
ATOM 637 O O . ASP A 1 82 ? 1.534 5.486 15.256 1.00 94.38 82 ASP A O 1
ATOM 641 N N . PRO A 1 83 ? -0.376 5.427 16.460 1.00 95.62 83 PRO A N 1
ATOM 642 C CA . PRO A 1 83 ? -1.479 4.673 17.061 1.00 95.62 83 PRO A CA 1
ATOM 643 C C . PRO A 1 83 ? -2.053 3.632 16.067 1.00 95.62 83 PRO A C 1
ATOM 645 O O . PRO A 1 83 ? -2.113 3.921 14.863 1.00 95.62 83 PRO A O 1
ATOM 648 N N . PRO A 1 84 ? -2.516 2.452 16.536 1.00 96.44 84 PRO A N 1
ATOM 649 C CA . PRO A 1 84 ? -3.098 1.414 15.685 1.00 96.44 84 PRO A CA 1
ATOM 650 C C . PRO A 1 84 ? -4.238 1.930 14.798 1.00 96.44 84 PRO A C 1
ATOM 652 O O . PRO A 1 84 ? -5.304 2.332 15.274 1.00 96.44 84 PRO A O 1
ATOM 655 N N . SER A 1 85 ? -4.011 1.946 13.485 1.00 97.44 85 SER A N 1
ATOM 656 C CA . SER A 1 85 ? -4.959 2.523 12.527 1.00 97.44 85 SER A CA 1
ATOM 657 C C . SE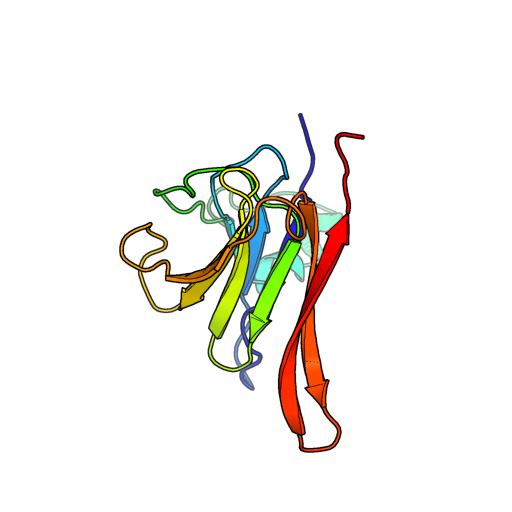R A 1 85 ? -4.753 2.002 11.109 1.00 97.44 85 SER A C 1
ATOM 659 O O . SER A 1 85 ? -3.676 1.539 10.758 1.00 97.44 85 SER A O 1
ATOM 661 N N . ILE A 1 86 ? -5.792 2.079 10.278 1.00 98.44 86 ILE A N 1
ATOM 662 C CA . ILE A 1 86 ? -5.719 1.872 8.831 1.00 98.44 86 ILE A CA 1
ATOM 663 C C . ILE A 1 86 ? -5.773 3.235 8.163 1.00 98.44 86 ILE A C 1
ATOM 665 O O . ILE A 1 86 ? -6.739 3.984 8.342 1.00 98.44 86 ILE A O 1
ATOM 669 N N . LEU A 1 87 ? -4.742 3.554 7.392 1.00 98.56 87 LEU A N 1
ATOM 670 C CA . LEU A 1 87 ? -4.654 4.770 6.595 1.00 98.56 87 LEU A CA 1
ATOM 671 C C . LEU A 1 87 ? -4.760 4.430 5.111 1.00 98.56 87 LEU A C 1
ATOM 673 O O . LEU A 1 87 ? -4.548 3.288 4.696 1.00 98.56 87 LEU A O 1
ATOM 677 N N . CYS A 1 88 ? -5.070 5.445 4.313 1.00 98.69 88 CYS A N 1
ATOM 678 C CA . CYS A 1 88 ? -4.973 5.383 2.871 1.00 98.69 88 CYS A CA 1
ATOM 679 C C . CYS A 1 88 ? -4.192 6.559 2.277 1.00 98.69 88 CYS A C 1
ATOM 681 O O . CYS A 1 88 ? -4.072 7.628 2.881 1.00 98.69 88 CYS A O 1
ATOM 683 N N . TRP A 1 89 ? -3.659 6.338 1.078 1.00 98.75 89 TRP A N 1
ATOM 684 C CA . TRP A 1 89 ? -2.885 7.302 0.304 1.00 98.75 89 TRP A CA 1
ATOM 685 C C . TRP A 1 89 ? -3.142 7.117 -1.192 1.00 98.75 89 TRP A C 1
ATOM 687 O O . TRP A 1 89 ? -3.041 6.010 -1.716 1.00 98.75 89 TRP A O 1
ATOM 697 N N . ASN A 1 90 ? -3.437 8.203 -1.908 1.00 98.56 90 ASN A N 1
ATOM 698 C CA . ASN A 1 90 ? -3.494 8.175 -3.368 1.00 98.56 90 ASN A CA 1
ATOM 699 C C . ASN A 1 90 ? -2.072 8.215 -3.951 1.00 98.56 90 ASN A C 1
ATOM 701 O O . ASN A 1 90 ? -1.399 9.245 -3.877 1.00 98.56 90 ASN A O 1
ATOM 705 N N . THR A 1 91 ? -1.657 7.119 -4.592 1.00 98.31 91 THR A N 1
ATOM 706 C CA . THR A 1 91 ? -0.314 6.934 -5.177 1.00 98.31 91 THR A CA 1
ATOM 707 C C . THR A 1 91 ? 0.066 7.959 -6.255 1.00 98.31 91 THR A C 1
ATOM 709 O O . THR A 1 91 ? 1.241 8.078 -6.597 1.00 98.31 91 THR A O 1
ATOM 712 N N . ALA A 1 92 ? -0.896 8.728 -6.779 1.00 97.38 92 ALA A N 1
ATOM 713 C CA . ALA A 1 92 ? -0.656 9.835 -7.706 1.00 97.38 92 ALA A CA 1
ATOM 714 C C . ALA A 1 92 ? -0.269 11.162 -7.017 1.00 97.38 92 ALA A C 1
ATOM 716 O O . ALA A 1 92 ? -0.005 12.154 -7.697 1.00 97.38 92 ALA A O 1
ATOM 717 N N . THR A 1 93 ? -0.260 11.206 -5.683 1.00 98.31 93 THR A N 1
ATOM 718 C CA . THR A 1 93 ? 0.135 12.373 -4.879 1.00 98.31 93 THR A CA 1
ATOM 719 C C . THR A 1 93 ? 1.479 12.133 -4.192 1.00 98.31 93 THR A C 1
ATOM 721 O O . THR A 1 93 ? 1.984 11.016 -4.173 1.00 98.31 93 THR A O 1
ATOM 724 N N . GLU A 1 94 ? 2.088 13.169 -3.611 1.00 97.81 94 GLU A N 1
ATOM 725 C CA . GLU A 1 94 ? 3.318 12.996 -2.829 1.00 97.81 94 GLU A CA 1
ATOM 726 C C . GLU A 1 94 ? 3.063 12.051 -1.641 1.00 97.81 94 GLU A C 1
ATOM 728 O O . GLU A 1 94 ? 2.093 12.246 -0.905 1.00 97.81 94 GLU A O 1
ATOM 733 N N . PHE A 1 95 ? 3.931 11.058 -1.425 1.00 98.19 95 PHE A N 1
ATOM 734 C CA . PHE A 1 95 ? 3.898 10.229 -0.219 1.00 98.19 95 PHE A CA 1
ATOM 735 C C . PHE A 1 95 ? 4.235 11.101 0.991 1.00 98.19 95 PHE A C 1
ATOM 737 O O . PHE A 1 95 ? 5.396 11.420 1.230 1.00 98.19 95 PHE A O 1
ATOM 744 N N . SER A 1 96 ? 3.224 11.578 1.711 1.00 97.62 96 SER A N 1
ATOM 745 C CA . SER A 1 96 ? 3.406 12.475 2.849 1.00 97.62 96 SER A CA 1
ATOM 746 C C . SER A 1 96 ? 2.210 12.425 3.786 1.00 97.62 96 SER A C 1
ATOM 748 O O . SER A 1 96 ? 1.081 12.203 3.351 1.00 97.62 96 SER A O 1
ATOM 750 N N . SER A 1 97 ? 2.434 12.735 5.064 1.00 96.44 97 SER A N 1
ATOM 751 C CA . SER A 1 97 ? 1.360 12.824 6.059 1.00 96.44 97 SER A CA 1
ATOM 752 C C . SER A 1 97 ? 0.274 13.845 5.707 1.00 96.44 97 SER A C 1
ATOM 754 O O . SER A 1 97 ? -0.844 13.719 6.192 1.00 96.44 97 SER A O 1
ATOM 756 N N . GLN A 1 98 ? 0.564 14.823 4.839 1.00 97.69 98 GLN A N 1
ATOM 757 C CA . GLN A 1 98 ? -0.436 15.767 4.333 1.00 97.69 98 GLN A CA 1
ATOM 758 C C . GLN A 1 98 ? -1.453 15.112 3.380 1.00 97.69 98 GLN A C 1
ATOM 760 O O . GLN A 1 98 ? -2.573 15.602 3.269 1.00 97.69 98 GLN A O 1
ATOM 765 N N . ASN A 1 99 ? -1.071 14.018 2.712 1.00 98.38 99 ASN A N 1
ATOM 766 C CA . ASN A 1 99 ? -1.893 13.279 1.747 1.00 98.38 99 ASN A CA 1
ATOM 767 C C . ASN A 1 99 ? -2.374 11.923 2.289 1.00 98.38 99 ASN A C 1
ATOM 769 O O . ASN A 1 99 ? -2.914 11.111 1.534 1.00 98.38 99 ASN A O 1
ATOM 773 N N . PHE A 1 100 ? -2.137 11.646 3.572 1.00 98.50 100 PHE A N 1
ATOM 774 C CA . PHE A 1 100 ? -2.625 10.439 4.223 1.00 98.50 100 PHE A CA 1
ATOM 775 C C . PHE A 1 100 ? -3.955 10.711 4.915 1.00 98.50 100 PHE A C 1
ATOM 777 O O . PHE A 1 100 ? -4.137 11.739 5.570 1.00 98.50 100 PHE A O 1
ATOM 784 N N . HIS A 1 101 ? -4.876 9.760 4.806 1.00 98.44 101 HIS A N 1
ATOM 785 C CA . HIS A 1 101 ? -6.195 9.861 5.417 1.00 98.44 101 HIS A CA 1
ATOM 786 C C . HIS A 1 101 ? -6.495 8.620 6.251 1.00 98.44 101 HIS A C 1
ATOM 788 O O . HIS A 1 101 ? -6.230 7.498 5.828 1.00 98.44 101 HIS A O 1
ATOM 794 N N . THR A 1 102 ? -7.056 8.810 7.442 1.00 98.25 102 THR A N 1
ATOM 795 C CA . THR A 1 102 ? -7.476 7.700 8.303 1.00 98.25 102 THR A CA 1
ATOM 796 C C . THR A 1 102 ? -8.759 7.076 7.763 1.00 98.25 102 THR A C 1
ATOM 798 O O . THR A 1 102 ? -9.765 7.762 7.595 1.00 98.25 102 THR A O 1
ATOM 801 N N . VAL A 1 103 ? -8.729 5.766 7.531 1.00 98.25 103 VAL A N 1
ATOM 802 C CA . VAL A 1 103 ? -9.893 4.949 7.163 1.00 98.25 103 VAL A CA 1
ATOM 803 C C . VAL A 1 103 ? -10.557 4.381 8.415 1.00 98.25 103 VAL A C 1
ATOM 805 O O . VAL A 1 103 ? -11.777 4.429 8.546 1.00 98.25 103 VAL A O 1
ATOM 808 N N . ALA A 1 104 ? -9.754 3.868 9.349 1.00 98.00 104 ALA A N 1
ATOM 809 C CA . ALA A 1 104 ? -10.212 3.342 10.632 1.00 98.00 104 ALA A CA 1
ATOM 810 C C . ALA A 1 104 ? -9.117 3.500 11.695 1.00 98.00 104 ALA A C 1
ATOM 812 O O . ALA A 1 104 ? -7.933 3.462 11.370 1.00 98.00 104 ALA A O 1
ATOM 813 N N . ALA A 1 105 ? -9.491 3.661 12.961 1.00 97.31 105 ALA A N 1
ATOM 814 C CA . ALA A 1 105 ? -8.556 3.702 14.083 1.00 97.31 105 ALA A CA 1
ATOM 815 C C . ALA A 1 105 ? -9.223 3.091 15.315 1.00 97.31 105 ALA A C 1
ATOM 817 O O . ALA A 1 105 ? -10.333 3.488 15.663 1.00 97.31 105 ALA A O 1
ATOM 818 N N . ASP A 1 106 ? -8.559 2.121 15.941 1.00 96.19 106 ASP A N 1
ATOM 819 C CA . ASP A 1 106 ? -9.078 1.417 17.111 1.00 96.19 106 ASP A CA 1
ATOM 820 C C . ASP A 1 106 ? -7.944 0.659 17.819 1.00 96.19 106 ASP A C 1
ATOM 822 O O . ASP A 1 106 ? -7.330 -0.255 17.265 1.00 96.19 106 ASP A O 1
ATOM 826 N N . ASN A 1 107 ? -7.668 1.038 19.066 1.00 94.25 107 ASN A N 1
ATOM 827 C CA . ASN A 1 107 ? -6.535 0.505 19.824 1.00 94.25 107 ASN A CA 1
ATOM 828 C C . ASN A 1 107 ? -6.733 -0.951 20.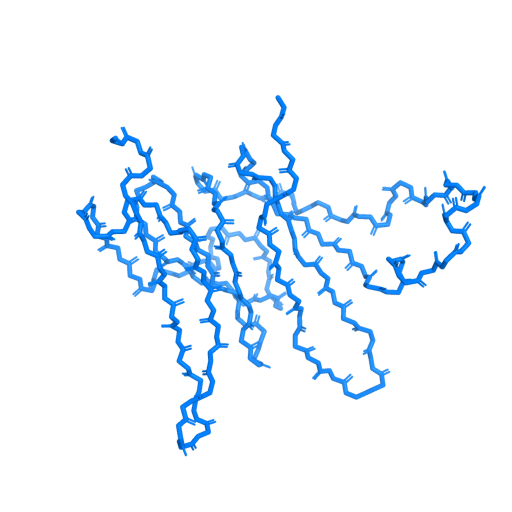280 1.00 94.25 107 ASN A C 1
ATOM 830 O O . ASN A 1 107 ? -5.762 -1.610 20.652 1.00 94.25 107 ASN A O 1
ATOM 834 N N . GLU A 1 108 ? -7.967 -1.461 20.287 1.00 92.81 108 GLU A N 1
ATOM 835 C CA . GLU A 1 108 ? -8.267 -2.819 20.738 1.00 92.81 108 GLU A CA 1
ATOM 836 C C . GLU A 1 108 ? -8.293 -3.806 19.572 1.00 92.81 108 GLU A C 1
ATOM 838 O O . GLU A 1 108 ? -7.735 -4.898 19.682 1.00 92.81 108 GLU A O 1
ATOM 843 N N . THR A 1 109 ? -8.890 -3.420 18.448 1.00 94.19 109 THR A N 1
ATOM 844 C CA . THR A 1 109 ? -9.179 -4.304 17.313 1.00 94.19 109 THR A CA 1
ATOM 845 C C . THR A 1 109 ? -8.159 -4.207 16.178 1.00 94.19 109 THR A C 1
ATOM 847 O O . THR A 1 109 ? -8.035 -5.166 15.416 1.00 94.19 109 THR A O 1
ATOM 850 N N . LEU A 1 110 ? -7.379 -3.119 16.077 1.00 95.75 110 LEU A N 1
ATOM 851 C CA . LEU A 1 110 ? -6.406 -2.899 14.990 1.00 95.75 110 LEU A CA 1
ATOM 852 C C . LEU A 1 110 ? -4.931 -3.032 15.409 1.00 95.75 110 LEU A C 1
ATOM 854 O O . LEU A 1 110 ? -4.052 -2.580 14.684 1.00 95.75 110 LEU A O 1
ATOM 858 N N . GLN A 1 111 ? -4.643 -3.677 16.544 1.00 92.56 111 GLN A N 1
ATOM 859 C CA . GLN A 1 111 ? -3.304 -3.734 17.165 1.00 92.56 111 GLN A CA 1
ATOM 860 C C . GLN A 1 111 ? -2.155 -4.105 16.209 1.00 92.56 111 GLN A C 1
ATOM 862 O O . GLN A 1 111 ? -1.070 -3.541 16.307 1.00 92.56 111 GLN A O 1
ATOM 867 N N . PHE A 1 112 ? -2.380 -5.049 15.291 1.00 95.44 112 PHE A N 1
ATOM 868 C CA . PHE A 1 112 ? -1.430 -5.383 14.233 1.00 95.44 112 PHE A CA 1
ATOM 869 C C . PHE A 1 112 ? -2.177 -5.854 12.984 1.00 95.44 112 PHE A C 1
ATOM 871 O O . PHE A 1 112 ? -2.655 -6.990 12.937 1.00 95.44 112 PHE A O 1
ATOM 878 N N . ALA A 1 113 ? -2.285 -4.987 11.974 1.00 96.69 113 ALA A N 1
ATOM 879 C CA . ALA A 1 11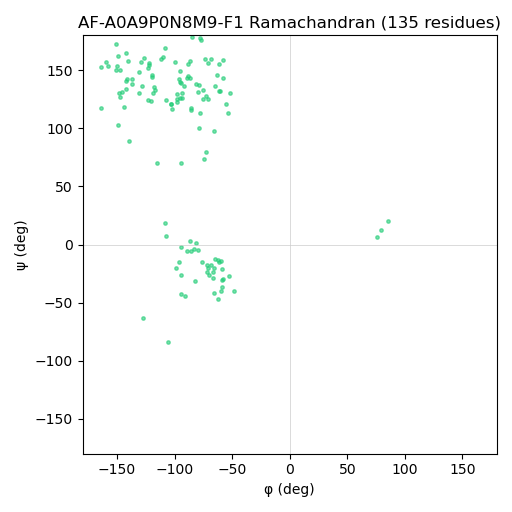3 ? -2.885 -5.302 10.676 1.00 96.69 113 ALA A CA 1
ATOM 880 C C . ALA A 1 113 ? -1.958 -6.211 9.843 1.00 96.69 113 ALA A C 1
ATOM 882 O O . ALA A 1 113 ? -1.225 -5.758 8.963 1.00 96.69 113 ALA A O 1
ATOM 883 N N . SER A 1 114 ? -1.975 -7.510 10.148 1.00 95.12 114 SER A N 1
ATOM 884 C CA . SER A 1 114 ? -1.122 -8.533 9.527 1.00 95.12 114 SER A CA 1
ATOM 885 C C . SER A 1 114 ? -1.495 -8.849 8.079 1.00 95.12 114 SER A C 1
ATOM 887 O O . SER A 1 114 ? -0.671 -9.383 7.337 1.00 95.12 114 SER A O 1
ATOM 889 N N . GLY A 1 115 ? -2.722 -8.531 7.663 1.00 96.88 115 GLY A N 1
ATOM 890 C CA . GLY A 1 115 ? -3.184 -8.729 6.297 1.00 96.88 115 GLY A CA 1
ATOM 891 C C . GLY A 1 115 ? -4.087 -7.597 5.834 1.00 96.88 115 GLY A C 1
ATOM 892 O O . GLY A 1 115 ? -5.022 -7.220 6.529 1.00 96.88 115 GLY A O 1
ATOM 893 N N . VAL A 1 116 ? -3.835 -7.096 4.627 1.00 98.25 116 VAL A N 1
ATOM 894 C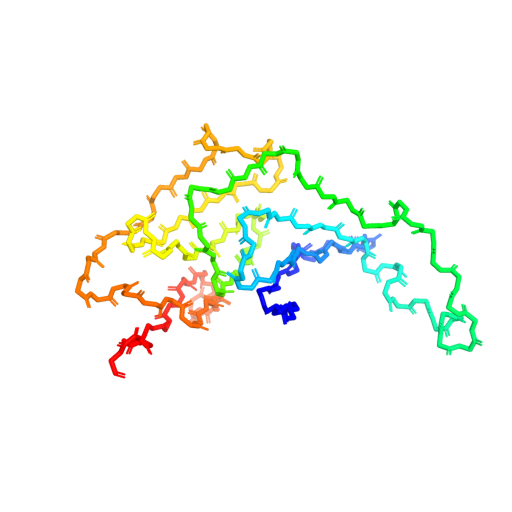 CA . VAL A 1 116 ? -4.695 -6.138 3.924 1.00 98.25 116 VAL A CA 1
ATOM 895 C C . VAL A 1 116 ? -4.920 -6.660 2.509 1.00 98.25 116 VAL A C 1
ATOM 897 O O . VAL A 1 116 ? -3.972 -7.086 1.832 1.00 98.25 116 VAL A O 1
ATOM 900 N N . LYS A 1 117 ? -6.177 -6.701 2.069 1.00 98.19 117 LYS A N 1
ATOM 901 C CA . LYS A 1 117 ? -6.569 -7.128 0.722 1.00 98.19 117 LYS A CA 1
ATOM 902 C C . LYS A 1 117 ? -7.704 -6.255 0.206 1.00 98.19 117 LYS A C 1
ATOM 904 O O . LYS A 1 117 ? -8.609 -5.909 0.955 1.00 98.19 117 LYS A O 1
ATOM 909 N N . ILE A 1 118 ? -7.656 -5.961 -1.089 1.00 98.19 118 ILE A N 1
ATOM 910 C CA . ILE A 1 118 ? -8.801 -5.453 -1.840 1.00 98.19 118 ILE A CA 1
ATOM 911 C C . ILE A 1 118 ? -9.414 -6.648 -2.560 1.00 98.19 118 ILE A C 1
ATOM 913 O O . ILE A 1 118 ? -8.715 -7.348 -3.297 1.00 98.19 118 ILE A O 1
ATOM 917 N N . VAL A 1 119 ? -10.691 -6.916 -2.308 1.00 97.38 119 VAL A N 1
ATOM 918 C CA . VAL A 1 119 ? -11.430 -8.030 -2.917 1.00 97.38 119 VAL A CA 1
ATOM 919 C C . VAL A 1 119 ? -12.647 -7.506 -3.660 1.00 97.38 119 VAL A C 1
ATOM 921 O O . VAL A 1 119 ? -13.153 -6.436 -3.342 1.00 97.38 119 VAL A O 1
ATOM 924 N N . LEU A 1 120 ? -13.108 -8.251 -4.663 1.00 97.50 120 LEU A N 1
ATOM 925 C CA . LEU A 1 120 ? -14.365 -7.953 -5.343 1.00 97.50 120 LEU A CA 1
ATOM 926 C C . LEU A 1 120 ? -15.470 -8.779 -4.721 1.00 97.50 120 LEU A C 1
ATOM 928 O O . LEU A 1 120 ? -15.354 -10.003 -4.659 1.00 97.50 120 LEU A O 1
ATOM 932 N N . ASN A 1 121 ? -16.531 -8.110 -4.290 1.00 96.94 121 ASN A N 1
ATOM 933 C CA . ASN A 1 121 ? -17.735 -8.797 -3.854 1.00 96.94 121 ASN A CA 1
ATOM 934 C C . ASN A 1 121 ? -18.555 -9.297 -5.055 1.00 96.94 121 ASN A C 1
ATOM 936 O O . ASN A 1 121 ? -18.252 -9.003 -6.216 1.00 96.94 121 ASN A O 1
ATOM 940 N N . ASP A 1 122 ? -19.640 -10.019 -4.777 1.00 96.94 122 ASP A N 1
ATOM 941 C CA . ASP A 1 122 ? -20.515 -10.600 -5.807 1.00 96.94 122 ASP A CA 1
ATOM 942 C C . ASP A 1 122 ? -21.188 -9.552 -6.716 1.00 96.94 122 ASP A C 1
ATOM 944 O O . ASP A 1 122 ? -21.735 -9.891 -7.766 1.00 96.94 122 ASP A O 1
ATOM 948 N N . ARG A 1 123 ? -21.152 -8.267 -6.334 1.00 97.19 123 ARG A N 1
ATOM 949 C CA . ARG A 1 123 ? -21.665 -7.135 -7.123 1.00 97.19 123 ARG A CA 1
ATOM 950 C C . ARG A 1 123 ? -20.583 -6.463 -7.973 1.00 97.19 123 ARG A C 1
ATOM 952 O O . ARG A 1 123 ? -20.894 -5.547 -8.730 1.00 97.19 123 ARG A O 1
ATOM 959 N N . GLY A 1 124 ? -19.332 -6.915 -7.880 1.00 96.12 124 GLY A N 1
ATOM 960 C CA . GLY A 1 124 ? -18.185 -6.332 -8.577 1.00 96.12 124 GLY A CA 1
ATOM 961 C C . GLY A 1 124 ? -17.628 -5.061 -7.925 1.00 96.12 124 GLY A C 1
ATOM 962 O O . GLY A 1 124 ? -16.825 -4.360 -8.551 1.00 96.12 124 GLY A O 1
ATOM 963 N N . GLU A 1 125 ? -18.040 -4.764 -6.692 1.00 97.25 125 GLU A N 1
ATOM 964 C CA . GLU A 1 125 ? -17.568 -3.625 -5.903 1.00 97.25 125 GLU A CA 1
ATOM 965 C C . GLU A 1 125 ? -16.319 -4.025 -5.105 1.00 97.25 125 GLU A C 1
ATOM 967 O O . GLU A 1 125 ? -16.187 -5.174 -4.679 1.00 97.25 125 GLU A O 1
ATOM 972 N N . GLU A 1 126 ? -15.385 -3.088 -4.929 1.00 97.75 126 GLU A N 1
ATOM 973 C CA . GLU A 1 126 ? -14.181 -3.320 -4.130 1.00 97.75 126 GLU A CA 1
ATOM 974 C C . GLU A 1 126 ? -14.471 -3.195 -2.636 1.00 97.75 126 GLU A C 1
ATOM 976 O O . GLU A 1 126 ? -15.040 -2.206 -2.178 1.00 97.75 126 GLU A O 1
ATOM 981 N N . GLU A 1 127 ? -14.018 -4.186 -1.877 1.00 98.31 127 GLU A N 1
ATOM 982 C CA . GLU A 1 127 ? -14.057 -4.205 -0.423 1.00 98.31 127 GLU A CA 1
ATOM 983 C C . GLU A 1 127 ? -12.637 -4.262 0.135 1.00 98.31 127 GLU A C 1
ATOM 985 O O . GLU A 1 127 ? -11.799 -5.051 -0.312 1.00 98.31 127 GLU A O 1
ATOM 990 N N . LEU A 1 128 ? -12.381 -3.447 1.157 1.00 98.25 128 LEU A N 1
ATOM 991 C CA . LEU A 1 128 ? -11.158 -3.504 1.945 1.00 98.25 128 LEU A CA 1
ATOM 992 C C . LEU A 1 128 ? -11.326 -4.532 3.065 1.00 98.25 128 LEU A C 1
ATOM 994 O O . LEU A 1 128 ? -12.131 -4.345 3.975 1.00 98.25 128 LEU A O 1
ATOM 998 N N . TRP A 1 129 ? -10.535 -5.596 3.014 1.00 98.25 129 TRP A N 1
ATOM 999 C CA . TRP A 1 129 ? -10.491 -6.629 4.039 1.00 98.25 129 TRP A CA 1
ATOM 1000 C C . TRP A 1 129 ? -9.193 -6.510 4.825 1.00 98.25 129 TRP A C 1
ATOM 1002 O O . TRP A 1 129 ? -8.098 -6.547 4.254 1.00 98.25 129 TRP A O 1
ATOM 1012 N N . VAL A 1 130 ? -9.325 -6.383 6.143 1.00 98.12 130 VAL A N 1
ATOM 1013 C CA . VAL A 1 130 ? -8.202 -6.244 7.070 1.00 98.12 130 VAL A CA 1
ATOM 1014 C C . VAL A 1 130 ? -8.238 -7.397 8.065 1.00 98.12 130 VAL A C 1
ATOM 1016 O O . VAL A 1 130 ? -9.230 -7.596 8.762 1.00 98.12 130 VAL A O 1
ATOM 1019 N N . LEU A 1 131 ? -7.146 -8.153 8.129 1.00 97.31 131 LEU A N 1
ATOM 1020 C CA . LEU A 1 131 ? -6.900 -9.155 9.155 1.00 97.31 131 LEU A CA 1
ATOM 1021 C C . LEU A 1 131 ? -6.007 -8.543 10.228 1.00 97.31 131 LEU A C 1
ATOM 1023 O O . LEU A 1 131 ? -4.947 -7.992 9.918 1.00 97.31 131 LEU A O 1
ATOM 1027 N N . THR A 1 132 ? -6.421 -8.675 11.484 1.00 95.94 132 THR A N 1
ATOM 1028 C CA . THR A 1 132 ? -5.682 -8.145 12.626 1.00 95.94 132 THR A CA 1
ATOM 1029 C C . THR A 1 132 ? -5.349 -9.239 13.629 1.00 95.94 132 THR A C 1
ATOM 1031 O O . THR A 1 132 ? -6.041 -10.252 13.740 1.00 95.94 132 THR A O 1
ATOM 1034 N N . SER A 1 133 ? -4.251 -9.050 14.354 1.00 93.62 133 SER A N 1
ATOM 1035 C CA . SER A 1 133 ? -3.835 -9.923 15.452 1.00 93.62 133 SER A CA 1
ATOM 1036 C C . SER A 1 133 ? -3.231 -9.109 16.593 1.00 93.62 133 SER A C 1
ATOM 1038 O O . SER A 1 133 ? -2.831 -7.965 16.405 1.00 93.62 133 SER A O 1
ATOM 1040 N N . SER A 1 134 ? -3.098 -9.716 17.769 1.00 89.12 134 SER A N 1
ATOM 1041 C CA . SER A 1 134 ? -2.335 -9.155 18.889 1.00 89.12 134 SER A CA 1
ATOM 1042 C C . SER A 1 134 ? -0.906 -9.700 18.877 1.00 89.12 134 SER A C 1
ATOM 1044 O O . SER A 1 134 ? -0.568 -10.522 19.719 1.00 89.12 134 SER A O 1
ATOM 1046 N N . LEU A 1 135 ? -0.080 -9.298 17.903 1.00 83.19 135 LEU A N 1
ATOM 1047 C CA . LEU A 1 135 ? 1.267 -9.866 17.703 1.00 83.19 135 LEU A CA 1
ATOM 1048 C C . LEU A 1 135 ? 2.174 -9.735 18.943 1.00 83.19 135 LEU A C 1
ATOM 1050 O O . LEU A 1 135 ? 3.056 -10.554 19.170 1.00 83.19 135 LEU A O 1
ATOM 1054 N N . GLN A 1 136 ? 1.959 -8.691 19.734 1.00 81.25 136 GLN A N 1
ATOM 1055 C CA . GLN A 1 136 ? 2.708 -8.378 20.944 1.00 81.25 136 GLN A CA 1
ATOM 1056 C C . GLN A 1 136 ? 2.260 -9.165 22.191 1.00 81.25 136 GLN A C 1
ATOM 1058 O O . GLN A 1 136 ? 2.782 -8.903 23.275 1.00 81.25 136 GLN A O 1
ATOM 1063 N N . ARG A 1 137 ? 1.268 -10.058 22.070 1.00 78.69 137 ARG A N 1
ATOM 1064 C CA . ARG A 1 137 ? 0.746 -10.886 23.168 1.00 78.69 137 ARG A CA 1
ATOM 1065 C C . ARG A 1 137 ? 1.142 -12.349 23.027 1.00 78.69 137 ARG A C 1
ATOM 1067 O O . ARG A 1 137 ? 1.215 -12.836 21.881 1.00 78.69 137 ARG A O 1
#

Radius of gyration: 15.77 Å; Cα contacts (8 Å, |Δi|>4): 302; chains: 1; bounding box: 46×30×46 Å

InterPro domains:
  IPR011042 Six-bladed beta-propeller, TolB-like [G3DSA:2.120.10.30] (1-137)
  IPR017996 Major royal jelly/yellow-related [PF03022] (1-137)
  IPR017996 Major royal jelly/yellow-related [PR01366] (65-84)
  IPR017996 Major royal jelly/yellow-related [PR01366] 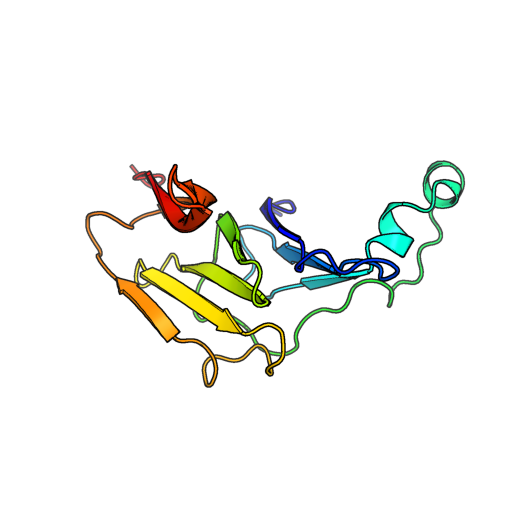(87-109)
  IPR017996 Major royal jelly/yellow-related [PTHR10009] (1-136)

Solvent-accessible surface area (backbone atoms only — not comparable to full-atom values): 7676 Å² total; per-residue (Å²): 136,74,59,81,66,20,54,28,53,48,46,89,46,92,99,54,83,38,40,37,36,37,27,26,47,86,34,37,50,46,29,40,30,51,45,64,65,77,67,43,68,65,44,79,85,49,80,74,72,64,82,77,57,56,45,67,52,95,44,53,53,93,35,33,38,45,21,28,25,40,38,85,86,32,39,35,37,38,21,30,51,58,75,17,23,34,32,32,34,52,70,92,49,73,74,38,72,90,53,48,43,80,76,45,74,38,76,82,73,31,48,31,33,72,36,40,41,68,44,69,49,101,86,71,47,82,41,84,45,75,42,55,43,65,81,93,107

Sequence (137 aa):
MDGVLGMALSPYHPGRDRFLYFHSLAATTENVVNTMVLRNNSYINAPSIDPDAIYVFPKERSSQSAAEAIDRNGTMYFGLMDPPSILCWNTATEFSSQNFHTVAADNETLQFASGVKIVLNDRGEEELWVLTSSLQR

Mea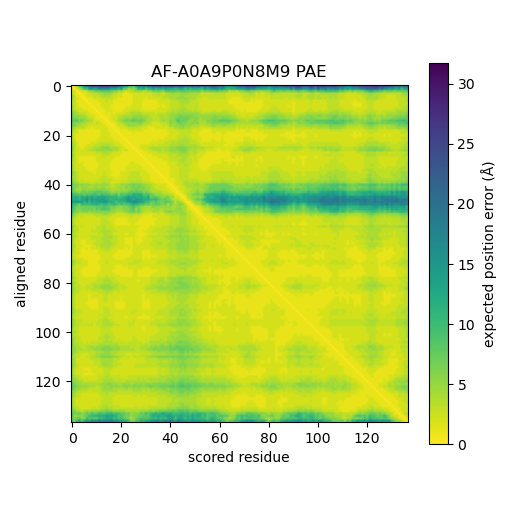n predicted aligned error: 3.62 Å

Secondary structure (DSSP, 8-state):
---EEEEEEPPP-TT-PPEEEEEETT-S--EEEEHHHHT-THHHHS----GGGEEEPSS--SS-EEEEEE-TTSEEEEEEETTEEEEEEETTS-SSGGGEEEEEE-TTT-S-EEEEEEEE-TTS-EEEEEEE--TT-

Organism: Spodoptera littoralis (NCBI:txid7109)

pLDDT: mean 94.6, std 6.3, range [49.44, 98.81]